Protein AF-A0A7C2ADV7-F1 (afdb_monomer)

pLDDT: mean 71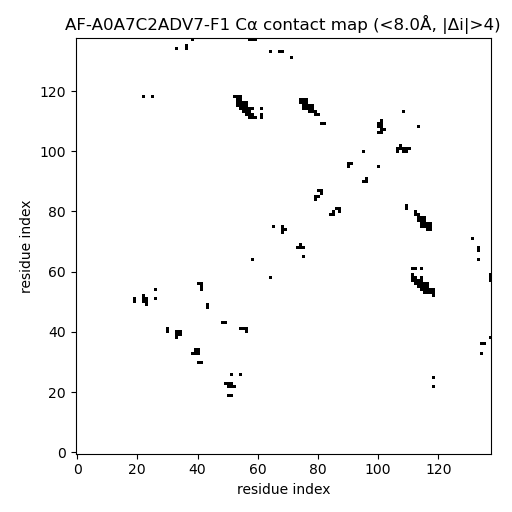.14, std 22.36, range [28.38, 94.69]

Nearest PDB structures (foldseek):
  7b0d-assembly1_B  TM=7.450E-01  e=4.343E-02  Archaeoglobus veneficus SNP6
  3frk-assembly1_B  TM=7.604E-01  e=6.805E-02  Thermoanaerobacterium thermosaccharolyticum
  4qgr-assembly1_B  TM=7.438E-01  e=1.000E-01  Brucella abortus 2308
  3nu7-assembly1_B  TM=9.088E-01  e=3.173E-01  Pseudomonas aeruginosa
  3nys-assembly1_A  TM=6.845E-01  e=2.302E-01  Pseudomonas aeruginosa PAO1

Radius of gyration: 18.28 Å; Cα contacts (8 Å, |Δi|>4): 113; chains: 1; bounding box: 38×42×51 Å

InterPro domains:
  IPR000653 DegT/DnrJ/EryC1/StrS aminotransferase [PF01041] (11-85)
  IPR015422 Pyridoxal phosphate-dependent transferase, small domain [G3DSA:3.90.1150.10] (16-109)
  IPR015424 Pyridoxal phosphate-dependent transferase [SSF53383] (11-94)

Solvent-accessible surface area (backbone atoms only — not comparable to full-atom values): 8841 Å² total; per-residue (Å²): 127,75,68,63,61,56,53,55,52,54,57,51,60,75,43,43,65,64,51,33,53,51,34,43,54,54,49,51,52,53,40,52,53,29,50,77,69,76,39,87,58,76,89,75,60,93,93,59,85,79,53,53,90,53,47,59,42,77,38,88,52,61,72,63,51,50,56,50,29,54,75,71,73,45,74,68,44,85,82,55,94,32,101,52,70,89,54,81,66,74,50,58,86,73,75,49,53,75,74,75,48,60,35,80,89,81,40,78,56,77,83,25,49,62,36,23,44,61,83,70,83,68,98,71,72,94,69,81,87,77,81,66,86,68,68,85,75,102

Sequence (138 aa):
MGKCVNGLMRERQRKIDKLNAHRRKVANMYKTLLKELNIEPPYEPEYAVHTYLKFPLLVKDRKKFFKKAEKEKIELGDWFISPIHPITKNLEYWHYKWEKILSPKKSPSILLTYQYIQMSCSPRGAGQFYVPPLFTFL

Secondary structure (DSSP, 8-state):
-HHHHHHHHHHHHHTHHHHHHHHHHHHHHHHHHHHHTT-PPPP--TT-----SSEEE--S-HHHHHHHHHHTT--EE---SSSSTT--S-GGGGT--HHHHT-TTT---SSS--EEE-------S-------GGGGG-

Mean predicted aligned error: 11.85 Å

Organism: Desulfofervidus auxilii (NCBI:txid1621989)

Foldseek 3Di:
DPPVVVVVVVVVVVCLVVLLVVLVVVLVVVCVVCVVLVHHADDDDPVDDDSPQWGFDFAPDPVVLVVVCVVVVFDKDFDDLAPDPPDPDDCVVVVDDPVVCCDVPPHPDNSGGRITRNPDPDVDDDDDPDPDPSSNRD

Structure (mmCIF, N/CA/C/O backbone):
data_AF-A0A7C2ADV7-F1
#
_entry.id   AF-A0A7C2ADV7-F1
#
loop_
_atom_site.group_PDB
_atom_site.id
_atom_site.type_symbol
_atom_site.label_atom_id
_atom_site.label_alt_id
_atom_site.label_comp_id
_atom_site.label_asym_id
_atom_site.label_entity_id
_atom_site.label_seq_id
_atom_site.pdbx_PDB_ins_code
_atom_site.Cartn_x
_atom_site.Cartn_y
_atom_site.Cartn_z
_atom_site.occupancy
_atom_site.B_iso_or_equiv
_atom_site.auth_seq_id
_atom_site.auth_comp_id
_atom_site.auth_asym_id
_atom_site.auth_atom_id
_atom_site.pdbx_PDB_model_num
ATOM 1 N N . MET A 1 1 ? -7.450 8.272 -36.591 1.00 48.44 1 MET A N 1
ATOM 2 C CA . MET A 1 1 ? -7.057 8.568 -35.189 1.00 48.44 1 MET A CA 1
ATOM 3 C C . MET A 1 1 ? -6.139 7.526 -34.514 1.00 48.44 1 MET A C 1
ATOM 5 O O . MET A 1 1 ? -5.636 7.815 -33.439 1.00 48.44 1 MET A O 1
ATOM 9 N N . GLY A 1 2 ? -5.817 6.365 -35.112 1.00 55.06 2 GLY A N 1
ATOM 10 C CA . GLY A 1 2 ? -5.025 5.311 -34.435 1.00 55.06 2 GLY A CA 1
ATOM 11 C C . GLY A 1 2 ? -3.488 5.463 -34.397 1.00 55.06 2 GLY A C 1
ATOM 12 O O . GLY A 1 2 ? -2.824 4.722 -33.677 1.00 55.06 2 GLY A O 1
ATOM 13 N N . LYS A 1 3 ? -2.877 6.396 -35.144 1.00 50.25 3 LYS A N 1
ATOM 14 C CA . LYS A 1 3 ? -1.400 6.509 -35.215 1.00 50.25 3 LYS A CA 1
ATOM 15 C C . LYS A 1 3 ? -0.778 7.280 -34.033 1.00 50.25 3 LYS A C 1
ATOM 17 O O . LYS A 1 3 ? 0.298 6.900 -33.578 1.00 50.25 3 LYS A O 1
ATOM 22 N N . CYS A 1 4 ? -1.469 8.288 -33.486 1.00 56.38 4 CYS A N 1
ATOM 23 C CA . CYS A 1 4 ? -0.980 9.093 -32.351 1.00 56.38 4 CYS A CA 1
ATOM 24 C C . CYS A 1 4 ? -0.927 8.310 -31.030 1.00 56.38 4 CYS A C 1
ATOM 26 O O . CYS A 1 4 ? 0.074 8.370 -30.319 1.00 56.38 4 CYS A O 1
ATOM 28 N N . VAL A 1 5 ? -1.969 7.531 -30.721 1.00 60.84 5 VAL A N 1
ATOM 29 C CA . VAL A 1 5 ? -2.060 6.757 -29.465 1.00 60.84 5 VAL A CA 1
ATOM 30 C C . VAL A 1 5 ? -0.947 5.709 -29.364 1.00 60.84 5 VAL A C 1
ATOM 32 O O . VAL A 1 5 ? -0.317 5.553 -28.319 1.00 60.84 5 VAL A O 1
ATOM 35 N N . ASN A 1 6 ? -0.629 5.059 -30.486 1.00 62.91 6 ASN A N 1
ATOM 36 C CA . ASN A 1 6 ? 0.454 4.080 -30.572 1.00 62.91 6 ASN A CA 1
ATOM 37 C C . ASN A 1 6 ? 1.847 4.703 -30.368 1.00 62.91 6 ASN A C 1
ATOM 39 O O . ASN A 1 6 ? 2.740 4.053 -29.828 1.00 62.91 6 ASN A O 1
ATOM 43 N N . GLY A 1 7 ? 2.044 5.962 -30.776 1.00 71.56 7 GLY A N 1
ATOM 44 C CA . GLY A 1 7 ? 3.285 6.698 -30.521 1.00 71.56 7 GLY A CA 1
ATOM 45 C C . GLY A 1 7 ? 3.510 6.957 -29.029 1.00 71.56 7 GLY A C 1
ATOM 46 O O . GLY A 1 7 ? 4.573 6.630 -28.503 1.00 71.56 7 GLY A O 1
ATOM 47 N N . LEU A 1 8 ? 2.476 7.450 -28.339 1.00 75.12 8 LEU A N 1
ATOM 48 C CA . LEU A 1 8 ? 2.523 7.762 -26.907 1.00 75.12 8 LEU A CA 1
ATOM 49 C C . LEU A 1 8 ? 2.753 6.514 -26.038 1.00 75.12 8 LEU A C 1
ATOM 51 O O . LEU A 1 8 ? 3.544 6.545 -25.094 1.00 75.12 8 LEU A O 1
ATOM 55 N N . MET A 1 9 ? 2.092 5.399 -26.364 1.00 76.69 9 MET A N 1
ATOM 56 C CA . MET A 1 9 ? 2.259 4.142 -25.625 1.00 76.69 9 MET A CA 1
ATOM 57 C C . MET A 1 9 ? 3.685 3.588 -25.747 1.00 76.69 9 MET A C 1
ATOM 59 O O . MET A 1 9 ? 4.255 3.157 -24.745 1.00 76.69 9 MET A O 1
ATOM 63 N N . ARG A 1 10 ? 4.308 3.676 -26.932 1.00 80.19 10 ARG A N 1
ATOM 64 C CA . ARG A 1 10 ? 5.708 3.260 -27.135 1.00 80.19 10 ARG A CA 1
ATOM 65 C C . ARG A 1 10 ? 6.691 4.091 -26.319 1.00 80.19 10 ARG A C 1
ATOM 67 O O . ARG A 1 10 ? 7.649 3.548 -25.774 1.00 80.19 10 ARG A O 1
ATOM 74 N N . GLU A 1 11 ? 6.460 5.395 -26.210 1.00 82.56 11 GLU A N 1
ATOM 75 C CA . GLU A 1 11 ? 7.317 6.260 -25.403 1.00 82.56 11 GLU A CA 1
ATOM 76 C C . GLU A 1 11 ? 7.215 5.935 -23.905 1.00 82.56 11 GLU A C 1
ATOM 78 O O . GLU A 1 11 ? 8.232 5.864 -23.213 1.00 82.56 11 GLU A O 1
ATOM 83 N N . ARG A 1 12 ? 5.999 5.682 -23.401 1.00 81.62 12 ARG A N 1
ATOM 84 C CA . ARG A 1 12 ? 5.782 5.272 -22.005 1.00 81.62 12 ARG A CA 1
ATOM 85 C C . ARG A 1 12 ? 6.394 3.907 -21.707 1.00 81.62 12 ARG A C 1
ATOM 87 O O . ARG A 1 12 ? 7.032 3.759 -20.667 1.00 81.62 12 ARG A O 1
ATOM 94 N N . GLN A 1 13 ? 6.267 2.953 -22.629 1.00 86.69 13 GLN A N 1
ATOM 95 C CA . GLN A 1 13 ? 6.852 1.620 -22.486 1.00 86.69 13 GLN A CA 1
ATOM 96 C C . GLN A 1 13 ? 8.372 1.689 -22.291 1.00 86.69 13 GLN A C 1
ATOM 98 O O . GLN A 1 13 ? 8.901 1.036 -21.401 1.00 86.69 13 GLN A O 1
ATOM 103 N N . ARG A 1 14 ? 9.073 2.552 -23.040 1.00 88.38 14 ARG A N 1
ATOM 104 C CA . ARG A 1 14 ? 10.531 2.750 -22.897 1.00 88.38 14 ARG A CA 1
ATOM 105 C C . ARG A 1 14 ? 10.953 3.276 -21.521 1.00 88.38 14 ARG A C 1
ATOM 107 O O . ARG A 1 14 ? 12.109 3.138 -21.144 1.00 88.38 14 ARG A O 1
ATOM 114 N N . LYS A 1 15 ? 10.041 3.904 -20.774 1.00 91.69 15 LYS A N 1
ATOM 115 C CA . LYS A 1 15 ? 10.312 4.495 -19.453 1.00 91.69 15 LYS A CA 1
ATOM 116 C C . LYS A 1 15 ? 9.869 3.589 -18.296 1.00 91.69 15 LYS A C 1
ATOM 118 O O . LYS A 1 15 ? 10.039 3.980 -17.139 1.00 91.69 15 LYS A O 1
ATOM 123 N N . ILE A 1 16 ? 9.311 2.406 -18.577 1.00 92.19 16 ILE A N 1
ATOM 124 C CA . ILE A 1 16 ? 8.702 1.545 -17.554 1.00 92.19 16 ILE A CA 1
ATOM 125 C C . ILE A 1 16 ? 9.723 1.047 -16.528 1.00 92.19 16 ILE A C 1
ATOM 127 O O . ILE A 1 16 ? 9.442 1.069 -15.332 1.00 92.19 16 ILE A O 1
ATOM 131 N N . ASP A 1 17 ? 10.936 0.707 -16.962 1.00 93.12 17 ASP A N 1
ATOM 132 C CA . ASP A 1 17 ? 11.980 0.202 -16.066 1.00 93.12 17 ASP A CA 1
ATOM 133 C C . ASP A 1 17 ? 12.470 1.283 -15.108 1.00 93.12 17 ASP A C 1
ATOM 135 O O . ASP A 1 17 ? 12.599 1.041 -13.906 1.00 93.12 17 ASP A O 1
ATOM 139 N N . LYS A 1 18 ? 12.644 2.511 -15.613 1.00 93.06 18 LYS A N 1
ATOM 140 C CA . LYS A 1 18 ? 12.984 3.683 -14.796 1.00 93.06 18 LYS A CA 1
ATOM 141 C C . LYS A 1 18 ? 11.891 3.976 -13.765 1.00 93.06 18 LYS A C 1
ATOM 143 O O . LYS A 1 18 ? 12.197 4.257 -12.607 1.00 93.06 18 LYS A O 1
ATOM 148 N N . LEU A 1 19 ? 10.622 3.881 -14.168 1.00 91.81 19 LEU A N 1
ATOM 149 C CA . LEU A 1 19 ? 9.483 4.057 -13.268 1.00 91.81 19 LEU A CA 1
ATOM 150 C C . LEU A 1 19 ? 9.443 2.969 -12.186 1.00 91.81 19 LEU A C 1
ATOM 152 O O . LEU A 1 19 ? 9.288 3.279 -11.006 1.00 91.81 19 LEU A O 1
ATOM 156 N N . ASN A 1 20 ? 9.622 1.705 -12.568 1.00 92.69 20 ASN A N 1
ATOM 157 C CA . ASN A 1 20 ? 9.633 0.583 -11.634 1.00 92.69 20 ASN A CA 1
ATOM 158 C C . ASN A 1 20 ? 10.818 0.672 -10.662 1.00 92.69 20 ASN A C 1
ATOM 160 O O . ASN A 1 20 ? 10.641 0.439 -9.469 1.00 92.69 20 ASN A O 1
ATOM 164 N N . ALA A 1 21 ? 12.005 1.073 -11.126 1.00 93.94 21 ALA A N 1
ATOM 165 C CA . ALA A 1 21 ? 13.162 1.308 -10.263 1.00 93.94 21 ALA A CA 1
ATOM 166 C C . ALA A 1 21 ? 12.886 2.398 -9.217 1.00 93.94 21 ALA A C 1
ATOM 168 O O . ALA A 1 21 ? 13.174 2.212 -8.034 1.00 93.94 21 ALA A O 1
ATOM 169 N N . HIS A 1 22 ? 12.261 3.504 -9.628 1.00 92.81 22 HIS A N 1
ATOM 170 C CA . HIS A 1 22 ? 11.847 4.559 -8.707 1.00 92.81 22 HIS A CA 1
ATOM 171 C C . HIS A 1 22 ? 10.818 4.060 -7.679 1.00 92.81 22 HIS A C 1
ATOM 173 O O . HIS A 1 22 ? 10.988 4.292 -6.482 1.00 92.81 22 HIS A O 1
ATOM 179 N N . ARG A 1 23 ? 9.797 3.311 -8.116 1.00 92.94 23 ARG A N 1
ATOM 180 C CA . ARG A 1 23 ? 8.799 2.710 -7.215 1.00 92.94 23 ARG A CA 1
ATOM 181 C C . ARG A 1 23 ? 9.436 1.784 -6.186 1.00 92.94 23 ARG A C 1
ATOM 183 O O . ARG A 1 23 ? 9.115 1.890 -5.009 1.00 92.94 23 ARG A O 1
ATOM 190 N N . ARG A 1 24 ? 10.386 0.936 -6.589 1.00 93.62 24 ARG A N 1
ATOM 191 C CA . ARG A 1 24 ? 11.125 0.072 -5.653 1.00 93.62 24 ARG A CA 1
ATOM 192 C C . ARG A 1 24 ? 11.925 0.878 -4.630 1.00 93.62 24 ARG A C 1
ATOM 194 O O . ARG A 1 24 ? 11.906 0.533 -3.454 1.00 93.62 24 ARG A O 1
ATOM 201 N N . LYS A 1 25 ? 12.571 1.977 -5.044 1.00 94.69 25 LYS A N 1
ATOM 202 C CA . LYS A 1 25 ? 13.288 2.871 -4.118 1.00 94.69 25 LYS A CA 1
ATOM 203 C C . LYS A 1 25 ? 12.353 3.420 -3.038 1.00 94.69 25 LYS A C 1
ATOM 205 O O . LYS A 1 25 ? 12.671 3.327 -1.858 1.00 94.69 25 LYS A O 1
ATOM 210 N N . VAL A 1 26 ? 11.198 3.949 -3.435 1.00 91.94 26 VAL A N 1
ATOM 211 C CA . VAL A 1 26 ? 10.209 4.498 -2.495 1.00 91.94 26 VAL A CA 1
ATOM 212 C C . VAL A 1 26 ? 9.606 3.395 -1.613 1.00 91.94 26 VAL A C 1
ATOM 214 O O . VAL A 1 26 ? 9.475 3.581 -0.408 1.00 91.94 26 VAL A O 1
ATOM 217 N N . ALA A 1 27 ? 9.308 2.217 -2.169 1.00 92.19 27 ALA A N 1
ATOM 218 C CA . ALA A 1 27 ? 8.804 1.080 -1.398 1.00 92.19 27 ALA A CA 1
ATOM 219 C C . ALA A 1 27 ? 9.808 0.616 -0.333 1.00 92.19 27 ALA A C 1
ATOM 221 O O . ALA A 1 27 ? 9.414 0.314 0.789 1.00 92.19 27 ALA A O 1
ATOM 222 N N . ASN A 1 28 ? 11.107 0.610 -0.648 1.00 93.44 28 ASN A N 1
ATOM 223 C CA . ASN A 1 28 ? 12.150 0.292 0.326 1.00 93.44 28 ASN A CA 1
ATOM 224 C C . ASN A 1 28 ? 12.197 1.305 1.475 1.00 93.44 28 ASN A C 1
ATOM 226 O O . ASN A 1 28 ? 12.372 0.888 2.613 1.00 93.44 28 ASN A O 1
ATOM 230 N N . MET A 1 29 ? 11.963 2.597 1.214 1.00 93.81 29 MET A N 1
ATOM 231 C CA . MET A 1 29 ? 11.861 3.601 2.283 1.00 93.81 29 MET A CA 1
ATOM 232 C C . MET A 1 29 ? 10.702 3.288 3.237 1.00 93.81 29 MET A C 1
ATOM 234 O O . MET A 1 29 ? 10.896 3.284 4.449 1.00 93.81 29 MET A O 1
ATOM 238 N N . TYR A 1 30 ? 9.519 2.954 2.708 1.00 90.50 30 TYR A N 1
ATOM 239 C CA . TYR A 1 30 ? 8.384 2.542 3.542 1.00 90.50 30 TYR A CA 1
ATOM 240 C C . TYR A 1 30 ? 8.664 1.254 4.317 1.00 90.50 30 TYR A C 1
ATOM 242 O O . TYR A 1 30 ? 8.317 1.171 5.490 1.00 90.50 30 TYR A O 1
ATOM 250 N N . LYS A 1 31 ? 9.315 0.260 3.699 1.00 91.19 31 LYS A N 1
ATOM 251 C CA . LYS A 1 31 ? 9.701 -0.979 4.388 1.00 91.19 31 LYS A CA 1
ATOM 252 C C . LYS A 1 31 ? 10.660 -0.718 5.549 1.00 91.19 31 LYS A C 1
ATOM 254 O O . LYS A 1 31 ? 10.486 -1.321 6.601 1.00 91.19 31 LYS A O 1
ATOM 259 N N . THR A 1 32 ? 11.646 0.161 5.370 1.00 93.56 32 THR A N 1
ATOM 260 C CA . THR A 1 32 ? 12.566 0.548 6.449 1.00 93.56 32 THR A CA 1
ATOM 261 C C . THR A 1 32 ? 11.815 1.225 7.590 1.00 93.56 32 THR A C 1
ATOM 263 O O . THR A 1 32 ? 11.945 0.782 8.724 1.00 93.56 32 THR A O 1
ATOM 266 N N . LEU A 1 33 ? 10.948 2.199 7.286 1.00 91.94 33 LEU A N 1
ATOM 267 C CA . LEU A 1 33 ? 10.118 2.863 8.298 1.00 91.94 33 LEU A CA 1
ATOM 268 C C . LEU A 1 33 ? 9.239 1.861 9.061 1.00 91.94 33 LEU A C 1
ATOM 270 O O . LEU A 1 33 ? 9.199 1.883 10.284 1.00 91.94 33 LEU A O 1
ATOM 274 N N . LEU A 1 34 ? 8.563 0.947 8.358 1.00 89.94 34 LEU A N 1
ATOM 275 C CA . LEU A 1 34 ? 7.732 -0.079 8.997 1.00 89.94 34 LEU A CA 1
ATOM 276 C C . LEU A 1 34 ? 8.538 -0.941 9.974 1.00 89.94 34 LEU A C 1
ATOM 278 O O . LEU A 1 34 ? 8.084 -1.170 11.090 1.00 89.94 34 LEU A O 1
ATOM 282 N N . LYS A 1 35 ? 9.756 -1.342 9.596 1.00 92.44 35 LYS A N 1
ATOM 283 C CA . LYS A 1 35 ? 10.654 -2.098 10.479 1.00 92.44 35 LYS A CA 1
ATOM 284 C C . LYS A 1 35 ? 11.086 -1.294 11.705 1.00 92.44 35 LYS A C 1
ATOM 286 O O . LYS A 1 35 ? 11.083 -1.843 12.800 1.00 92.44 35 LYS A O 1
ATOM 291 N N . GLU A 1 36 ? 11.414 -0.012 11.543 1.00 93.88 36 GLU A N 1
ATOM 292 C CA . GLU A 1 36 ? 11.743 0.889 12.665 1.00 93.88 36 GLU A CA 1
ATOM 293 C C . GLU A 1 36 ? 10.577 1.023 13.654 1.00 93.88 36 GLU A C 1
ATOM 295 O O . GLU A 1 36 ? 10.779 1.162 14.857 1.00 93.88 36 GLU A O 1
ATOM 300 N N . LEU A 1 37 ? 9.351 0.928 13.146 1.00 89.75 37 LEU A N 1
ATOM 301 C CA . LEU A 1 37 ? 8.112 0.982 13.916 1.00 89.75 37 LEU A CA 1
ATOM 302 C C . LEU A 1 37 ? 7.657 -0.396 14.427 1.00 89.75 37 LEU A C 1
ATOM 304 O O . LEU A 1 37 ? 6.578 -0.502 15.005 1.00 89.75 37 LEU A O 1
ATOM 308 N N . ASN A 1 38 ? 8.467 -1.441 14.227 1.00 90.69 38 ASN A N 1
ATOM 309 C CA . ASN A 1 38 ? 8.174 -2.826 14.598 1.00 90.69 38 ASN A CA 1
ATOM 310 C C . ASN A 1 38 ? 6.878 -3.377 13.962 1.00 90.69 38 ASN A C 1
ATOM 312 O O . ASN A 1 38 ? 6.121 -4.124 14.585 1.00 90.69 38 ASN A O 1
ATOM 316 N N . ILE A 1 39 ? 6.621 -2.990 12.710 1.00 86.88 39 ILE A N 1
ATOM 317 C CA . ILE A 1 39 ? 5.497 -3.444 11.888 1.00 86.88 39 ILE A CA 1
ATOM 318 C C . ILE A 1 39 ? 6.047 -4.271 10.728 1.00 86.88 39 ILE A C 1
ATOM 320 O O . ILE A 1 39 ? 6.957 -3.845 10.013 1.00 86.88 39 ILE A O 1
ATOM 324 N N . GLU A 1 40 ? 5.457 -5.441 10.502 1.00 87.31 40 GLU A N 1
ATOM 325 C CA . GLU A 1 40 ? 5.872 -6.316 9.408 1.00 87.31 40 GLU A CA 1
ATOM 326 C C . GLU A 1 40 ? 5.557 -5.689 8.036 1.00 87.31 40 GLU A C 1
ATOM 328 O O . GLU A 1 40 ? 4.399 -5.347 7.757 1.00 87.31 40 GLU A O 1
ATOM 333 N N . PRO A 1 41 ? 6.560 -5.521 7.153 1.00 89.12 41 PRO A N 1
ATOM 334 C CA . PRO A 1 41 ? 6.335 -5.032 5.802 1.00 89.12 41 PRO A CA 1
ATOM 335 C C . PRO A 1 41 ? 5.614 -6.075 4.929 1.00 89.12 41 PRO A C 1
ATOM 337 O O . PRO A 1 41 ? 5.557 -7.258 5.270 1.00 89.12 41 PRO A O 1
ATOM 340 N N . PRO A 1 42 ? 5.097 -5.669 3.753 1.00 87.88 42 PRO A N 1
ATOM 341 C CA . PRO A 1 42 ? 4.545 -6.603 2.780 1.00 87.88 42 PRO A CA 1
ATOM 342 C C . PRO A 1 42 ? 5.516 -7.730 2.430 1.00 87.88 42 PRO A C 1
ATOM 344 O O . PRO A 1 42 ? 6.685 -7.482 2.134 1.00 87.88 42 PRO A O 1
ATOM 347 N N . TYR A 1 43 ? 5.004 -8.960 2.427 1.00 88.81 43 TYR A N 1
ATOM 348 C CA . TYR A 1 43 ? 5.774 -10.129 2.026 1.00 88.81 43 TYR A CA 1
ATOM 349 C C . TYR A 1 43 ? 6.115 -10.081 0.534 1.00 88.81 43 TYR A C 1
ATOM 351 O O . TYR A 1 43 ? 5.249 -9.840 -0.311 1.00 88.81 43 TYR A O 1
ATOM 359 N N . GLU A 1 44 ? 7.373 -10.372 0.221 1.00 89.00 44 GLU A N 1
ATOM 360 C CA . GLU A 1 44 ? 7.888 -10.490 -1.138 1.00 89.00 44 GLU A CA 1
ATOM 361 C C . GLU A 1 44 ? 8.539 -11.860 -1.304 1.00 89.00 44 GLU A C 1
ATOM 363 O O . GLU A 1 44 ? 9.483 -12.170 -0.573 1.00 89.00 44 GLU A O 1
ATOM 368 N N . PRO A 1 45 ? 8.053 -12.694 -2.235 1.00 90.44 45 PRO A N 1
ATOM 369 C CA . PRO A 1 45 ? 8.673 -13.980 -2.483 1.00 90.44 45 PRO A CA 1
ATOM 370 C C . PRO A 1 45 ? 9.990 -13.803 -3.247 1.00 90.44 45 PRO A C 1
ATOM 372 O O . PRO A 1 45 ? 10.096 -12.958 -4.134 1.00 90.44 45 PRO A O 1
ATOM 375 N N . GLU A 1 46 ? 10.968 -14.657 -2.951 1.00 91.38 46 GLU A N 1
ATOM 376 C CA . GLU A 1 46 ? 12.326 -14.584 -3.515 1.00 91.38 46 GLU A CA 1
ATOM 377 C C . GLU A 1 46 ? 12.358 -14.683 -5.050 1.00 91.38 46 GLU A C 1
ATOM 379 O O . GLU A 1 46 ? 13.198 -14.072 -5.704 1.00 91.38 46 GLU A O 1
ATOM 384 N N . TYR A 1 47 ? 11.395 -15.393 -5.646 1.00 93.88 47 TYR A N 1
ATOM 385 C CA . TYR A 1 47 ? 11.316 -15.584 -7.095 1.00 93.88 47 TYR A CA 1
ATOM 386 C C . TYR A 1 47 ? 10.730 -14.385 -7.863 1.00 93.88 47 TYR A C 1
ATOM 388 O O . TYR A 1 47 ? 10.711 -14.413 -9.095 1.00 93.88 47 TYR A O 1
ATOM 396 N N . ALA A 1 48 ? 10.199 -13.357 -7.186 1.00 93.00 48 ALA A N 1
ATOM 397 C CA . ALA A 1 48 ? 9.467 -12.273 -7.841 1.00 93.00 48 ALA A CA 1
ATOM 398 C C . ALA A 1 48 ? 10.050 -10.887 -7.552 1.00 93.00 48 ALA A C 1
ATOM 400 O O . ALA A 1 48 ? 10.404 -10.545 -6.428 1.00 93.00 48 ALA A O 1
ATOM 401 N N . VAL A 1 49 ? 10.034 -10.027 -8.576 1.00 92.69 49 VAL A N 1
ATOM 402 C CA . VAL A 1 49 ? 10.368 -8.606 -8.434 1.00 92.69 49 VAL A CA 1
ATOM 403 C C . VAL A 1 49 ? 9.085 -7.787 -8.441 1.00 92.69 49 VAL A C 1
ATOM 405 O O . VAL A 1 49 ? 8.450 -7.593 -9.480 1.00 92.69 49 VAL A O 1
ATOM 408 N N . HIS A 1 50 ? 8.703 -7.272 -7.277 1.00 92.12 50 HIS A N 1
ATOM 409 C CA . HIS A 1 50 ? 7.494 -6.470 -7.153 1.00 92.12 50 HIS A CA 1
ATOM 410 C C . HIS A 1 50 ? 7.662 -5.091 -7.823 1.00 92.12 50 HIS A C 1
ATOM 412 O O . HIS A 1 50 ? 8.666 -4.394 -7.648 1.00 92.12 50 HIS A O 1
ATOM 418 N N . THR A 1 51 ? 6.666 -4.668 -8.605 1.00 91.50 51 THR A N 1
ATOM 419 C CA . THR A 1 51 ? 6.683 -3.374 -9.321 1.00 91.50 51 THR A CA 1
ATOM 420 C C . THR A 1 51 ? 6.128 -2.215 -8.490 1.00 91.50 51 THR A C 1
ATOM 422 O O . THR A 1 51 ? 6.305 -1.056 -8.862 1.00 91.50 51 THR A O 1
ATOM 425 N N . TYR A 1 52 ? 5.455 -2.524 -7.376 1.00 89.50 52 TYR A N 1
ATOM 426 C CA . TYR A 1 52 ? 4.744 -1.594 -6.486 1.00 89.50 52 TYR A CA 1
ATOM 427 C C . TYR A 1 52 ? 3.891 -0.587 -7.237 1.00 89.50 52 TYR A C 1
ATOM 429 O O . TYR A 1 52 ? 3.960 0.620 -7.004 1.00 89.50 52 TYR A O 1
ATOM 437 N N . LEU A 1 53 ? 3.030 -1.094 -8.121 1.00 87.69 53 LEU A N 1
ATOM 438 C CA . LEU A 1 53 ? 1.911 -0.288 -8.596 1.00 87.69 53 LEU A CA 1
ATOM 439 C C . LEU A 1 53 ? 1.108 0.269 -7.411 1.00 87.69 53 LEU A C 1
ATOM 441 O O . LEU A 1 53 ? 0.640 1.405 -7.460 1.00 87.69 53 LEU A O 1
ATOM 445 N N . LYS A 1 54 ? 1.016 -0.518 -6.336 1.00 85.00 54 LYS A N 1
ATOM 446 C CA . LYS A 1 54 ? 0.542 -0.093 -5.031 1.00 85.00 54 LYS A CA 1
ATOM 447 C C . LYS A 1 54 ? 1.370 -0.730 -3.913 1.00 85.00 54 LYS A C 1
ATOM 449 O O . LYS A 1 54 ? 1.920 -1.818 -4.097 1.00 85.00 54 LYS A O 1
ATOM 454 N N . PHE A 1 55 ? 1.421 -0.059 -2.765 1.00 87.50 55 PHE A N 1
ATOM 455 C CA . PHE A 1 55 ? 2.086 -0.551 -1.561 1.00 87.50 55 PHE A CA 1
ATOM 456 C C . PHE A 1 55 ? 1.041 -0.938 -0.507 1.00 87.50 55 PHE A C 1
ATOM 458 O O . PHE A 1 55 ? 0.407 -0.030 0.037 1.00 87.50 55 PHE A O 1
ATOM 465 N N . PRO A 1 56 ? 0.797 -2.241 -0.278 1.00 86.12 56 PRO A N 1
ATOM 466 C CA . PRO A 1 56 ? -0.209 -2.696 0.673 1.00 86.12 56 PRO A CA 1
ATOM 467 C C . PRO A 1 56 ? 0.212 -2.465 2.128 1.00 86.12 56 PRO A C 1
ATOM 469 O O . PRO A 1 56 ? 1.380 -2.605 2.469 1.00 86.12 56 PRO A O 1
ATOM 472 N N . LEU A 1 57 ? -0.759 -2.201 2.996 1.00 84.31 57 LEU A N 1
ATOM 473 C CA . LE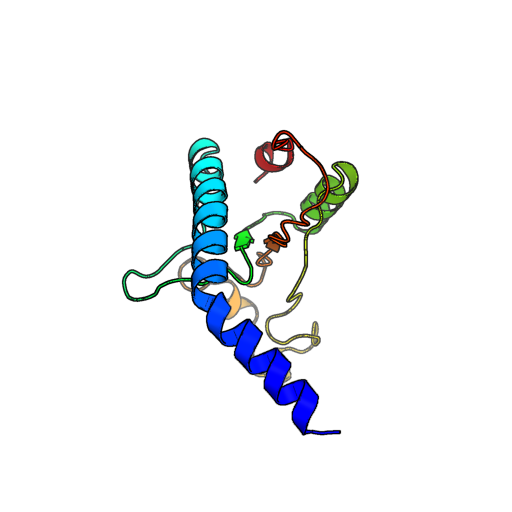U A 1 57 ? -0.585 -2.106 4.438 1.00 84.31 57 LEU A CA 1
ATOM 474 C C . LEU A 1 57 ? -1.739 -2.806 5.151 1.00 84.31 57 LEU A C 1
ATOM 476 O O . LEU A 1 57 ? -2.901 -2.670 4.764 1.00 84.31 57 LEU A O 1
ATOM 480 N N . LEU A 1 58 ? -1.392 -3.554 6.193 1.00 79.19 58 LEU A N 1
ATOM 481 C CA . LEU A 1 58 ? -2.318 -4.313 7.016 1.00 79.19 58 LEU A CA 1
ATOM 482 C C . LEU A 1 58 ? -2.691 -3.470 8.241 1.00 79.19 58 LEU A C 1
ATOM 484 O O . LEU A 1 58 ? -1.822 -3.121 9.032 1.00 79.19 58 LEU A O 1
ATOM 488 N N . VAL A 1 59 ? -3.970 -3.123 8.392 1.00 81.00 59 VAL A N 1
ATOM 489 C CA . VAL A 1 59 ? -4.463 -2.267 9.487 1.00 81.00 59 VAL A CA 1
ATOM 490 C C . VAL A 1 59 ? -5.566 -2.972 10.265 1.00 81.00 59 VAL A C 1
ATOM 492 O O . VAL A 1 59 ? -6.477 -3.535 9.662 1.00 81.00 59 VAL A O 1
ATOM 495 N N . LYS A 1 60 ? -5.532 -2.894 11.601 1.00 80.88 60 LYS A N 1
ATOM 496 C CA . LYS A 1 60 ? -6.572 -3.487 12.468 1.00 80.88 60 LYS A CA 1
ATOM 497 C C . LYS A 1 60 ? -7.942 -2.835 12.269 1.00 80.88 60 LYS A C 1
ATOM 499 O O . LYS A 1 60 ? -8.950 -3.528 12.192 1.00 80.88 60 LYS A O 1
ATOM 504 N N . ASP A 1 61 ? -7.976 -1.505 12.173 1.00 82.81 61 ASP A N 1
ATOM 505 C CA . ASP A 1 61 ? -9.199 -0.730 11.940 1.00 82.81 61 ASP A CA 1
ATOM 506 C C . ASP A 1 61 ? -9.020 0.211 10.747 1.00 82.81 61 ASP A C 1
ATOM 508 O O . ASP A 1 61 ? -8.460 1.308 10.854 1.00 82.81 61 ASP A O 1
ATOM 512 N N . ARG A 1 62 ? -9.549 -0.219 9.597 1.00 79.25 62 ARG A N 1
ATOM 513 C CA . ARG A 1 62 ? -9.521 0.555 8.352 1.00 79.25 62 ARG A CA 1
ATOM 514 C C . ARG A 1 62 ? -10.177 1.924 8.506 1.00 79.25 62 ARG A C 1
ATOM 516 O O . ARG A 1 62 ? -9.602 2.925 8.088 1.00 79.25 62 ARG A O 1
ATOM 523 N N . LYS A 1 63 ? -11.390 1.989 9.063 1.00 85.38 63 LYS A N 1
ATOM 524 C CA . LYS A 1 63 ? -12.175 3.235 9.086 1.00 85.38 63 LYS A CA 1
ATOM 525 C C . LYS A 1 63 ? -11.464 4.295 9.918 1.00 85.38 63 LYS A C 1
ATOM 527 O O . LYS A 1 63 ? -11.387 5.452 9.504 1.00 85.38 63 LYS A O 1
ATOM 532 N N . LYS A 1 64 ? -10.918 3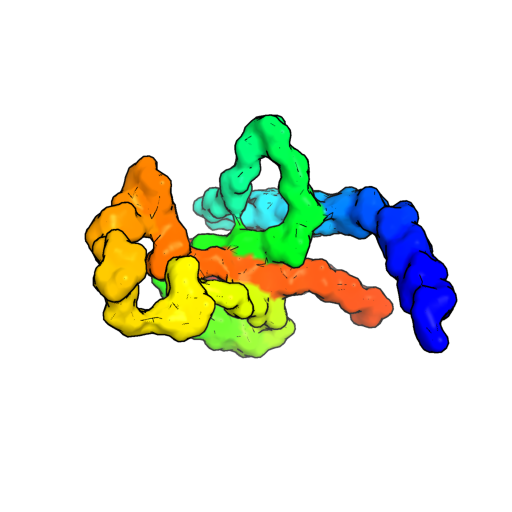.896 11.069 1.00 87.38 64 LYS A N 1
ATOM 533 C CA . LYS A 1 64 ? -10.127 4.784 11.925 1.00 87.38 64 LYS A CA 1
ATOM 534 C C . LYS A 1 64 ? -8.843 5.241 11.231 1.00 87.38 64 LYS A C 1
ATOM 536 O O . LYS A 1 64 ? -8.508 6.422 11.314 1.00 87.38 64 LYS A O 1
ATOM 541 N N . PHE A 1 65 ? -8.165 4.340 10.519 1.00 86.69 65 PHE A N 1
ATOM 542 C CA . PHE A 1 65 ? -6.942 4.659 9.784 1.00 86.69 65 PHE A CA 1
ATOM 543 C C . PHE A 1 65 ? -7.178 5.705 8.683 1.00 86.69 65 PHE A C 1
ATOM 545 O O . PHE A 1 65 ? -6.471 6.709 8.645 1.00 86.69 65 PHE A O 1
ATOM 552 N N . PHE A 1 66 ? -8.221 5.541 7.860 1.00 84.25 66 PHE A N 1
ATOM 553 C CA . PHE A 1 66 ? -8.576 6.515 6.818 1.00 84.25 66 PHE A CA 1
ATOM 554 C C . PHE A 1 66 ? -8.938 7.886 7.376 1.00 84.25 66 PHE A C 1
ATOM 556 O O . PHE A 1 66 ? -8.422 8.884 6.889 1.00 84.25 66 PHE A O 1
ATOM 563 N N . LYS A 1 67 ? -9.769 7.945 8.425 1.00 89.69 67 LYS A N 1
ATOM 564 C CA . LYS A 1 67 ? -10.131 9.224 9.060 1.00 89.69 67 LYS A CA 1
ATOM 565 C C . LYS A 1 67 ? -8.904 9.971 9.574 1.00 89.69 67 LYS A C 1
ATOM 567 O O . LYS A 1 67 ? -8.827 11.192 9.475 1.00 89.69 67 LYS A O 1
ATOM 572 N N . LYS A 1 68 ? -7.936 9.241 10.136 1.00 88.75 68 LYS A N 1
ATOM 573 C CA . LYS A 1 68 ? -6.683 9.842 10.588 1.00 88.75 68 LYS A CA 1
ATOM 574 C C . LYS A 1 68 ? -5.833 10.292 9.398 1.00 88.75 68 LYS A C 1
ATOM 576 O O . LYS A 1 68 ? -5.280 11.380 9.452 1.00 88.75 68 LYS A O 1
ATOM 581 N N . ALA A 1 69 ? -5.761 9.506 8.326 1.00 88.19 69 ALA A N 1
ATOM 582 C CA . ALA A 1 69 ? -5.005 9.876 7.134 1.00 88.19 69 ALA A CA 1
ATOM 583 C C . ALA A 1 69 ? -5.568 11.126 6.459 1.00 88.19 69 ALA A C 1
ATOM 585 O O . ALA A 1 69 ? -4.813 12.032 6.132 1.00 88.19 69 ALA A O 1
ATOM 586 N N . GLU A 1 70 ? -6.891 11.221 6.358 1.00 89.19 70 GLU A N 1
ATOM 587 C CA . GLU A 1 70 ? -7.594 12.402 5.866 1.00 89.19 70 GLU A CA 1
ATOM 588 C C . GLU A 1 70 ? -7.296 13.640 6.725 1.00 89.19 70 GLU A C 1
ATOM 590 O O . GLU A 1 70 ? -6.936 14.687 6.188 1.00 89.19 70 GLU A O 1
ATOM 595 N N . LYS A 1 71 ? -7.351 13.509 8.061 1.00 93.31 71 LYS A N 1
ATOM 596 C CA . LYS A 1 71 ? -6.995 14.594 8.992 1.00 93.31 71 LYS A CA 1
ATOM 597 C C . LYS A 1 71 ? -5.557 15.085 8.786 1.00 93.31 71 LYS A C 1
ATOM 599 O O . LYS A 1 71 ? -5.309 16.287 8.823 1.00 93.31 71 LYS A O 1
ATOM 604 N N . GLU A 1 72 ? -4.635 14.160 8.545 1.00 92.69 72 GLU A N 1
ATOM 605 C CA . GLU A 1 72 ? -3.219 14.431 8.273 1.00 92.69 72 GLU A CA 1
ATOM 606 C C . GLU A 1 72 ? -2.938 14.737 6.782 1.00 92.69 72 GLU A C 1
ATOM 608 O O . GLU A 1 72 ? -1.780 14.841 6.381 1.00 92.69 72 GLU A O 1
ATOM 613 N N . LYS A 1 73 ? -3.981 14.898 5.950 1.00 91.06 73 LYS A N 1
ATOM 614 C CA . LYS A 1 73 ? -3.908 15.209 4.508 1.00 91.06 73 LYS A CA 1
ATOM 615 C C . LYS A 1 73 ? -3.084 14.213 3.685 1.00 91.06 73 LYS A C 1
ATOM 617 O O . LYS A 1 73 ? -2.387 14.590 2.744 1.00 91.06 73 LYS A O 1
ATOM 622 N N . ILE A 1 74 ? -3.177 12.932 4.024 1.00 86.44 74 ILE A N 1
ATOM 623 C CA . ILE A 1 74 ? -2.507 11.848 3.306 1.00 86.44 74 ILE A CA 1
ATOM 624 C C . ILE A 1 74 ? -3.512 11.080 2.482 1.00 86.44 74 ILE A C 1
ATOM 626 O O . ILE A 1 74 ? -4.453 10.473 2.994 1.00 86.44 74 ILE A O 1
ATOM 630 N N . GLU A 1 75 ? -3.259 11.080 1.181 1.00 83.81 75 GLU A N 1
ATOM 631 C CA . GLU A 1 75 ? -4.070 10.365 0.216 1.00 83.81 75 GLU A CA 1
ATOM 632 C C . GLU A 1 75 ? -3.811 8.858 0.309 1.00 83.81 75 GLU A C 1
ATOM 634 O O . GLU A 1 75 ? -2.716 8.351 0.043 1.00 83.81 75 GLU A O 1
ATOM 639 N N . LEU A 1 76 ? -4.862 8.131 0.670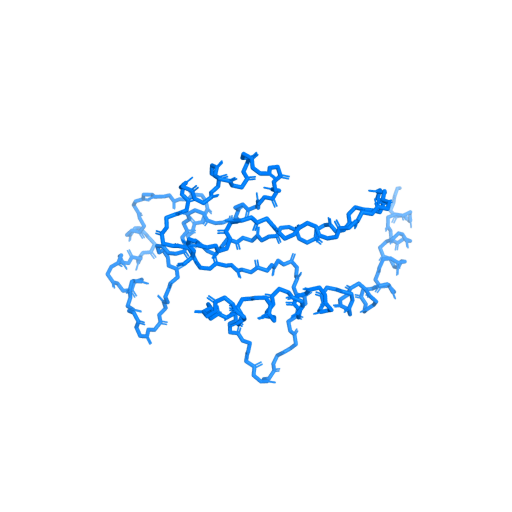 1.00 84.06 76 LEU A N 1
ATOM 640 C CA . LEU A 1 76 ? -4.900 6.678 0.699 1.00 84.06 76 LEU A CA 1
ATOM 641 C C . LEU A 1 76 ? -5.938 6.185 -0.308 1.00 84.06 76 LEU A C 1
ATOM 643 O O . LEU A 1 76 ? -7.014 6.765 -0.430 1.00 84.06 76 LEU A O 1
ATOM 647 N N . GLY A 1 77 ? -5.628 5.106 -1.029 1.00 76.50 77 GLY A N 1
ATOM 648 C CA . GLY A 1 77 ? -6.554 4.505 -1.990 1.00 76.50 77 GLY A CA 1
ATOM 649 C C . GLY A 1 77 ? -7.089 3.168 -1.497 1.00 76.50 77 GLY A C 1
ATOM 650 O O . GLY A 1 77 ? -6.298 2.273 -1.208 1.00 76.50 77 GLY A O 1
ATOM 651 N N . ASP A 1 78 ? -8.407 3.008 -1.421 1.00 75.75 78 ASP A N 1
ATOM 652 C CA . ASP A 1 78 ? -9.031 1.690 -1.262 1.00 75.75 78 ASP A CA 1
ATOM 653 C C . ASP A 1 78 ? -9.184 1.049 -2.651 1.00 75.75 78 ASP A C 1
ATOM 655 O O . ASP A 1 78 ? -9.534 1.735 -3.614 1.00 75.75 78 ASP A O 1
ATOM 659 N N . TRP A 1 79 ? -8.874 -0.241 -2.780 1.00 68.31 79 TRP A N 1
ATOM 660 C CA . TRP A 1 79 ? -9.036 -0.958 -4.052 1.00 68.31 79 TRP A CA 1
ATOM 661 C C . TRP A 1 79 ? -10.126 -2.023 -3.951 1.00 68.31 79 TRP A C 1
ATOM 663 O O . TRP A 1 79 ? -10.966 -2.127 -4.843 1.00 68.31 79 TRP A O 1
ATOM 673 N N . PHE A 1 80 ? -10.164 -2.782 -2.855 1.00 75.56 80 PHE A N 1
ATOM 674 C CA . PHE A 1 80 ? -11.102 -3.885 -2.699 1.00 75.56 80 PHE A CA 1
ATOM 675 C C . PHE A 1 80 ? -11.715 -3.887 -1.301 1.00 75.56 80 PHE A C 1
ATOM 677 O O . PHE A 1 80 ? -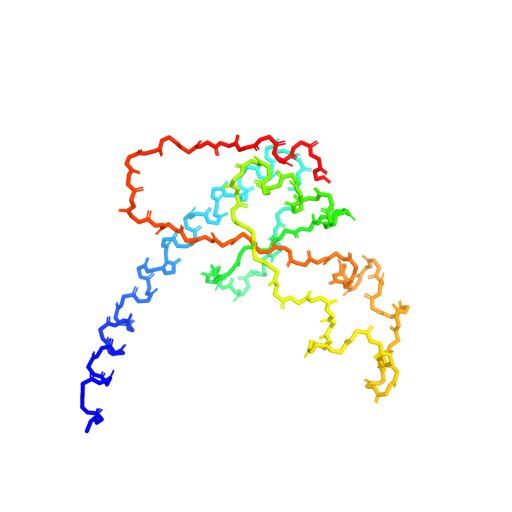11.051 -4.150 -0.303 1.00 75.56 80 PHE A O 1
ATOM 684 N N . ILE A 1 81 ? -13.029 -3.675 -1.256 1.00 77.75 81 ILE A N 1
ATOM 685 C CA . ILE A 1 81 ? -13.843 -3.801 -0.037 1.00 77.75 81 ILE A CA 1
ATOM 686 C C . ILE A 1 81 ? -14.394 -5.222 0.178 1.00 77.75 81 ILE A C 1
ATOM 688 O O . 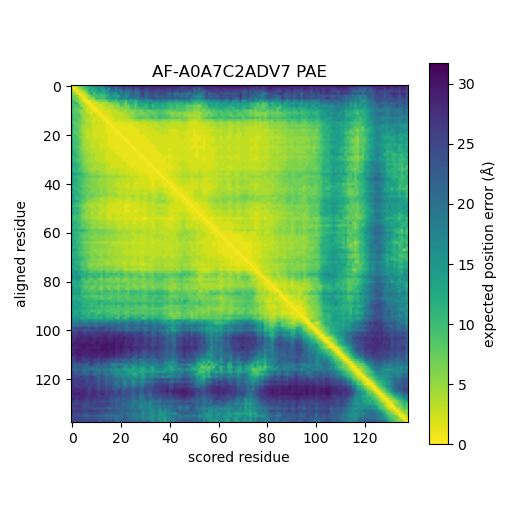ILE A 1 81 ? -15.061 -5.475 1.178 1.00 77.75 81 ILE A O 1
ATOM 692 N N . SER A 1 82 ? -14.167 -6.125 -0.781 1.00 76.06 82 SER A N 1
ATOM 693 C CA . SER A 1 82 ? -14.649 -7.508 -0.806 1.00 76.06 82 SER A CA 1
ATOM 694 C C . SER A 1 82 ? -13.707 -8.383 -1.646 1.00 76.06 82 SER A C 1
ATOM 696 O O . SER A 1 82 ? -13.106 -7.849 -2.584 1.00 76.06 82 SER A O 1
ATOM 698 N N . PRO A 1 83 ? -13.605 -9.704 -1.378 1.00 75.94 83 PRO A N 1
ATOM 699 C CA . PRO A 1 83 ? -12.873 -10.648 -2.229 1.00 75.94 83 PRO A CA 1
ATOM 700 C C . PRO A 1 83 ? -13.307 -10.615 -3.696 1.00 75.94 83 PRO A C 1
ATOM 702 O O . PRO A 1 83 ? -12.476 -10.768 -4.585 1.00 75.94 83 PRO A O 1
ATOM 705 N N . ILE A 1 84 ? -14.602 -10.395 -3.939 1.00 80.31 84 ILE A N 1
ATOM 706 C CA . ILE A 1 84 ? -15.169 -10.190 -5.273 1.00 80.31 84 ILE A CA 1
ATOM 707 C C . ILE A 1 84 ? -15.839 -8.822 -5.267 1.00 80.31 84 ILE A C 1
ATOM 709 O O . ILE A 1 84 ? -16.976 -8.660 -4.833 1.00 80.31 84 ILE A O 1
ATOM 713 N N . HIS A 1 85 ? -15.126 -7.804 -5.725 1.00 75.88 85 HIS A N 1
ATOM 714 C CA . HIS A 1 85 ? -15.679 -6.458 -5.811 1.00 75.88 85 HIS A CA 1
ATOM 715 C C . HIS A 1 85 ? -16.648 -6.326 -7.005 1.00 75.88 85 HIS A C 1
ATOM 717 O O . HIS A 1 85 ? -16.335 -6.852 -8.073 1.00 75.88 85 HIS A O 1
ATOM 723 N N . PRO A 1 86 ? -17.794 -5.617 -6.879 1.00 82.06 86 PRO A N 1
ATOM 724 C CA . PRO A 1 86 ? -18.289 -4.847 -5.725 1.00 82.06 86 PRO A CA 1
ATOM 725 C C . PRO A 1 86 ? -19.223 -5.622 -4.778 1.00 82.06 86 PRO A C 1
ATOM 727 O O . PRO A 1 86 ? -19.883 -5.026 -3.926 1.00 82.06 86 PRO A O 1
ATOM 730 N N . ILE A 1 87 ? -19.309 -6.944 -4.915 1.00 81.88 87 ILE A N 1
ATOM 731 C CA . ILE A 1 87 ? -20.262 -7.790 -4.193 1.00 81.88 87 ILE A CA 1
ATOM 732 C C . ILE A 1 87 ? -19.856 -7.888 -2.721 1.00 81.88 87 ILE A C 1
ATOM 734 O O . ILE A 1 87 ? -18.840 -8.481 -2.393 1.00 81.88 87 ILE A O 1
ATOM 738 N N . THR A 1 88 ? -20.648 -7.325 -1.812 1.00 79.75 88 THR A N 1
ATOM 739 C CA . THR A 1 88 ? -20.350 -7.320 -0.361 1.00 79.75 88 THR A CA 1
ATOM 740 C C . THR A 1 88 ? -21.222 -8.271 0.454 1.00 79.75 88 THR A C 1
ATOM 742 O O . THR A 1 88 ? -20.969 -8.475 1.639 1.00 79.75 88 THR A O 1
ATOM 745 N N . LYS A 1 89 ? -22.253 -8.847 -0.166 1.00 82.75 89 LYS A N 1
ATOM 746 C CA . LYS A 1 89 ? -23.217 -9.758 0.457 1.00 82.75 89 LYS A CA 1
ATOM 747 C C . LYS A 1 89 ? -23.405 -10.983 -0.423 1.00 82.75 89 LYS A C 1
ATOM 749 O O . LYS A 1 89 ? -23.108 -10.938 -1.613 1.00 82.75 89 LYS A O 1
ATOM 754 N N . ASN A 1 90 ? -23.946 -12.036 0.169 1.00 86.12 90 ASN A N 1
ATOM 755 C CA . ASN A 1 90 ? -24.311 -13.271 -0.507 1.00 86.12 90 ASN A CA 1
ATOM 756 C C . ASN A 1 90 ? -23.151 -13.926 -1.285 1.00 86.12 90 ASN A C 1
ATOM 758 O O . ASN A 1 90 ? -23.308 -14.398 -2.414 1.00 86.12 90 ASN A O 1
ATOM 762 N N . LEU A 1 91 ? -21.947 -13.905 -0.702 1.00 82.50 91 LEU A N 1
ATOM 763 C CA . LEU A 1 91 ? -20.748 -14.500 -1.305 1.00 82.50 91 LEU A CA 1
ATOM 764 C C . LEU A 1 91 ? -20.867 -16.031 -1.436 1.00 82.50 91 LEU A C 1
ATOM 766 O O . LEU A 1 91 ? -20.140 -16.644 -2.218 1.00 82.50 91 LEU A O 1
ATO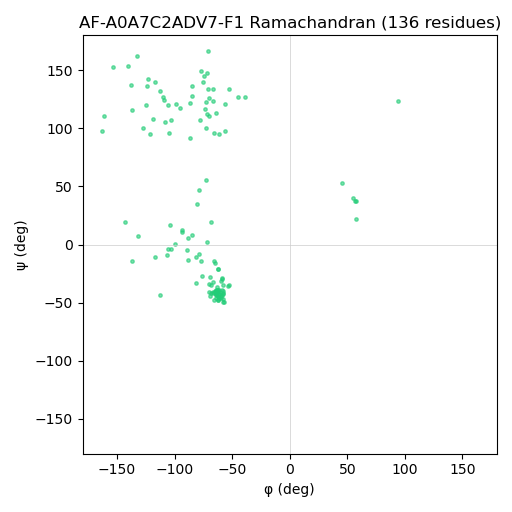M 770 N N . GLU A 1 92 ? -21.817 -16.646 -0.733 1.00 83.81 92 GLU A N 1
ATOM 771 C CA . GLU A 1 92 ? -22.167 -18.057 -0.850 1.00 83.81 92 GLU A CA 1
ATOM 772 C C . GLU A 1 92 ? -22.610 -18.461 -2.263 1.00 83.81 92 GLU A C 1
ATOM 774 O O . GLU A 1 92 ? -22.319 -19.586 -2.669 1.00 83.81 92 GLU A O 1
ATOM 779 N N . TYR A 1 93 ? -23.198 -17.550 -3.054 1.00 86.69 93 TYR A N 1
ATOM 780 C CA . TYR A 1 93 ? -23.504 -17.807 -4.472 1.00 86.69 93 TYR A CA 1
ATOM 781 C C . TYR A 1 93 ? -22.249 -18.060 -5.313 1.00 86.69 93 TYR A C 1
ATOM 783 O O . TYR 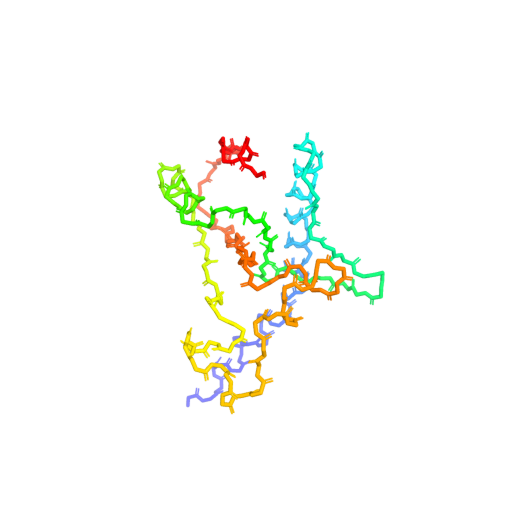A 1 93 ? -22.315 -18.683 -6.366 1.00 86.69 93 TYR A O 1
ATOM 791 N N . TRP A 1 94 ? -21.098 -17.605 -4.823 1.00 84.00 94 TRP A N 1
ATOM 792 C CA . TRP A 1 94 ? -19.785 -17.785 -5.434 1.00 84.00 94 TRP A CA 1
ATOM 793 C C . TRP A 1 94 ? -18.966 -18.854 -4.707 1.00 84.00 94 TRP A C 1
ATOM 795 O O . TRP A 1 94 ? -17.744 -18.898 -4.830 1.00 84.00 94 TRP A O 1
ATOM 805 N N . HIS A 1 95 ? -19.630 -19.690 -3.903 1.00 83.62 95 HIS A N 1
ATOM 806 C CA . HIS A 1 95 ? -19.024 -20.741 -3.087 1.00 83.62 95 HIS A CA 1
ATOM 807 C C . HIS A 1 95 ? -17.960 -20.236 -2.093 1.00 83.62 95 HIS A C 1
ATOM 809 O O . HIS A 1 95 ? -17.131 -21.012 -1.605 1.00 83.62 95 HIS A O 1
ATOM 815 N N . TYR A 1 96 ? -17.996 -18.947 -1.739 1.00 77.94 96 TYR A N 1
ATOM 816 C CA . TYR A 1 96 ? -17.129 -18.375 -0.717 1.00 77.94 96 TYR A CA 1
ATOM 817 C C . TYR A 1 96 ? -17.734 -18.572 0.674 1.00 77.94 96 TYR A C 1
ATOM 819 O O . TYR A 1 96 ? -18.872 -18.194 0.940 1.00 77.94 96 TYR A O 1
ATOM 827 N N . LYS A 1 97 ? -16.937 -19.138 1.588 1.00 70.69 97 LYS A N 1
ATOM 828 C CA . LYS A 1 97 ? -17.270 -19.266 3.013 1.00 70.69 97 LYS A CA 1
ATOM 829 C C . LYS A 1 97 ? -16.382 -18.338 3.832 1.00 70.69 97 LYS A C 1
ATOM 831 O O . LYS A 1 97 ? -15.156 -18.424 3.742 1.00 70.69 97 LYS A O 1
ATOM 836 N N . TRP A 1 98 ? -16.998 -17.497 4.658 1.00 59.94 98 TRP A N 1
ATOM 837 C CA . TRP A 1 98 ? -16.306 -16.491 5.472 1.00 59.94 98 TRP A CA 1
ATOM 838 C C . TRP A 1 98 ? -15.248 -17.091 6.412 1.00 59.94 98 TRP A C 1
ATOM 840 O O . TRP A 1 98 ? -14.167 -16.542 6.597 1.00 59.94 98 TRP A O 1
ATOM 850 N N . GLU A 1 99 ? -15.513 -18.284 6.937 1.00 58.81 99 GLU A N 1
ATOM 851 C CA . GLU A 1 99 ? -14.625 -18.985 7.870 1.00 58.81 99 GLU A CA 1
ATOM 852 C C . GLU A 1 99 ? -13.317 -19.458 7.216 1.00 58.81 99 GLU A C 1
ATOM 854 O O . GLU A 1 99 ? -12.249 -19.419 7.823 1.00 58.81 99 GLU A O 1
ATOM 859 N N . LYS A 1 100 ? -13.374 -19.861 5.939 1.00 53.03 100 LYS A N 1
ATOM 860 C CA . LYS A 1 100 ? -12.204 -20.344 5.182 1.00 53.03 100 LYS A CA 1
ATOM 861 C C . LYS A 1 100 ? -11.295 -19.197 4.738 1.00 53.03 100 LYS A C 1
ATOM 863 O O . LYS A 1 100 ? -10.092 -19.369 4.565 1.00 53.03 100 LYS A O 1
ATOM 868 N N . ILE A 1 101 ? -11.900 -18.029 4.579 1.00 52.66 101 ILE A N 1
ATOM 869 C CA . ILE A 1 101 ? -11.273 -16.771 4.215 1.00 52.66 101 ILE A CA 1
ATOM 870 C C . ILE A 1 101 ? -10.393 -16.209 5.356 1.00 52.66 101 ILE A C 1
ATOM 872 O O . ILE A 1 101 ? -9.366 -15.591 5.088 1.00 52.66 101 ILE A O 1
ATOM 876 N N . LEU A 1 102 ? -10.781 -16.424 6.619 1.00 44.25 102 LEU A N 1
ATOM 877 C CA . LEU A 1 102 ? -10.141 -15.831 7.802 1.00 44.25 102 LEU A CA 1
ATOM 878 C C . LEU A 1 102 ? -9.053 -16.701 8.443 1.00 44.25 102 LEU A C 1
ATOM 880 O O . LEU A 1 102 ? -8.615 -16.401 9.551 1.00 44.25 102 LEU A O 1
ATOM 884 N N . SER A 1 103 ? -8.614 -17.784 7.793 1.00 36.25 103 SER A N 1
ATOM 885 C CA . SER A 1 103 ? -7.660 -18.697 8.422 1.00 36.25 103 SER A CA 1
ATOM 886 C C . SER A 1 103 ? -6.317 -17.984 8.675 1.00 36.25 103 SER A C 1
ATOM 888 O O . SER A 1 103 ? -5.599 -17.675 7.713 1.00 36.25 103 SER A O 1
ATOM 890 N N . PRO A 1 104 ? -5.930 -17.759 9.950 1.00 38.72 104 PRO A N 1
ATOM 891 C CA . PRO A 1 104 ? -4.793 -16.906 10.312 1.00 38.72 104 PRO A CA 1
ATOM 892 C C . PRO A 1 104 ? -3.448 -17.467 9.836 1.00 38.72 104 PRO A C 1
ATOM 894 O O . PRO A 1 104 ? -2.455 -16.750 9.810 1.00 38.72 104 PRO A O 1
ATOM 897 N N . LYS A 1 105 ? -3.413 -18.744 9.429 1.00 35.41 105 LYS A N 1
ATOM 898 C CA . LYS A 1 105 ? -2.211 -19.432 8.945 1.00 35.41 105 LYS A CA 1
ATOM 899 C C . LYS A 1 105 ? -2.136 -19.614 7.423 1.00 35.41 105 LYS A C 1
ATOM 901 O O . LYS A 1 105 ? -1.136 -20.145 6.954 1.00 35.41 105 LYS A O 1
ATOM 906 N N . LYS A 1 106 ? -3.159 -19.230 6.644 1.00 36.72 106 LYS A N 1
ATOM 907 C CA . LYS A 1 106 ? -3.162 -19.456 5.178 1.00 36.72 106 LYS A CA 1
ATOM 908 C C . LYS A 1 106 ? -3.664 -18.299 4.313 1.00 36.72 106 LYS A C 1
ATOM 910 O O . LYS A 1 106 ? -3.396 -18.323 3.119 1.00 36.72 106 LYS A O 1
ATOM 915 N N . SER A 1 107 ? -4.333 -17.288 4.867 1.00 33.06 107 SER A N 1
ATOM 916 C CA . SER A 1 107 ? -4.613 -16.044 4.134 1.00 33.06 107 SER A CA 1
ATOM 917 C C . SER A 1 107 ? -5.010 -14.940 5.119 1.00 33.06 107 SER A C 1
ATOM 919 O O . SER A 1 107 ? -6.164 -14.883 5.534 1.00 33.06 107 SER A O 1
ATOM 921 N N . PRO A 1 108 ? -4.094 -14.054 5.537 1.00 31.53 108 PRO A N 1
ATOM 922 C CA . PRO A 1 108 ? -4.382 -13.072 6.580 1.00 31.53 108 PRO A CA 1
ATOM 923 C C . PRO A 1 108 ? -5.147 -11.835 6.063 1.00 31.53 108 PRO A C 1
ATOM 925 O O . PRO A 1 108 ? -4.862 -10.733 6.505 1.00 31.53 108 PRO A O 1
ATOM 928 N N . SER A 1 109 ? -6.063 -11.934 5.091 1.00 35.84 109 SER A N 1
ATOM 929 C CA . SER A 1 109 ? -6.250 -10.779 4.185 1.00 35.84 109 SER A CA 1
ATOM 930 C C . SER A 1 109 ? -7.651 -10.424 3.679 1.00 35.84 109 SER A C 1
ATOM 932 O O . SER A 1 109 ? -7.759 -9.669 2.719 1.00 35.84 109 SER A O 1
ATOM 934 N N . ILE A 1 110 ? -8.744 -10.863 4.310 1.00 35.06 110 ILE A N 1
ATOM 935 C CA . ILE A 1 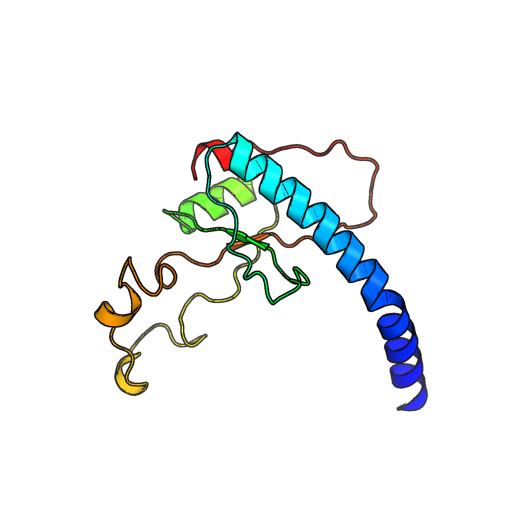110 ? -10.091 -10.405 3.876 1.00 35.06 110 ILE A CA 1
ATOM 936 C C . ILE A 1 110 ? -10.859 -9.604 4.938 1.00 35.06 110 ILE A C 1
ATOM 938 O O . ILE A 1 110 ? -11.801 -8.893 4.602 1.00 35.06 110 ILE A O 1
ATOM 942 N N . LEU A 1 111 ? -10.394 -9.569 6.189 1.00 31.19 111 LEU A N 1
ATOM 943 C CA . LEU A 1 111 ? -10.780 -8.499 7.128 1.00 31.19 111 LEU A CA 1
ATOM 944 C C . LEU A 1 111 ? -9.679 -7.471 7.381 1.00 31.19 111 LEU A C 1
ATOM 946 O O . LEU A 1 111 ? -9.922 -6.441 8.005 1.00 31.19 111 LEU A O 1
ATOM 950 N N . LEU A 1 112 ? -8.504 -7.700 6.811 1.00 33.50 112 LEU A N 1
ATOM 951 C CA . LEU A 1 112 ? -7.443 -6.722 6.737 1.00 33.50 112 LEU A CA 1
ATOM 952 C C . LEU A 1 112 ? -7.428 -6.228 5.302 1.00 33.50 112 LEU A C 1
ATOM 954 O O . LEU A 1 112 ? -6.904 -6.882 4.405 1.00 33.50 112 LEU A O 1
ATOM 958 N N . THR A 1 113 ? -8.095 -5.109 5.061 1.00 32.53 113 THR A N 1
ATOM 959 C CA . THR A 1 113 ? -8.016 -4.464 3.756 1.00 32.53 113 THR A CA 1
ATOM 960 C C . THR A 1 113 ? -6.566 -4.182 3.457 1.00 32.53 113 THR A C 1
ATOM 962 O O . THR A 1 113 ? -5.919 -3.470 4.226 1.00 32.53 113 THR A O 1
ATOM 965 N N . TYR A 1 114 ? -6.077 -4.739 2.354 1.00 40.12 114 TYR A N 1
ATOM 966 C CA . TYR A 1 114 ? -4.843 -4.291 1.746 1.00 40.12 114 TYR A CA 1
ATOM 967 C C . TYR A 1 114 ? -4.994 -2.809 1.455 1.00 40.12 114 TYR A C 1
ATOM 969 O O . TYR A 1 114 ? -5.633 -2.413 0.480 1.00 40.12 114 TYR A O 1
ATOM 977 N N . GLN A 1 115 ? -4.462 -1.991 2.356 1.00 50.12 115 GLN A N 1
ATOM 978 C CA . GLN A 1 115 ? -4.569 -0.565 2.207 1.00 50.12 115 GLN A CA 1
ATOM 979 C C . GLN A 1 115 ? -3.418 -0.097 1.355 1.00 50.12 115 GLN A C 1
ATOM 981 O O . GLN A 1 115 ? -2.259 -0.314 1.690 1.00 50.12 115 GLN A O 1
ATOM 986 N N . TYR A 1 116 ? -3.734 0.543 0.244 1.00 48.00 116 TYR A N 1
ATOM 987 C CA . TYR A 1 116 ? -2.711 0.963 -0.677 1.00 48.00 116 TYR A CA 1
ATOM 988 C C . TYR A 1 116 ? -2.383 2.434 -0.465 1.00 48.00 116 TYR A C 1
ATOM 990 O O . TYR A 1 116 ? -3.240 3.310 -0.607 1.00 48.00 116 TYR A O 1
ATOM 998 N N . ILE A 1 117 ? -1.120 2.719 -0.159 1.00 50.09 117 ILE A N 1
ATOM 999 C CA . ILE A 1 117 ? -0.601 4.082 -0.279 1.00 50.09 117 ILE A CA 1
ATOM 1000 C C . ILE A 1 117 ? -0.454 4.356 -1.776 1.00 50.09 117 ILE A C 1
ATOM 1002 O O . ILE A 1 117 ? 0.222 3.607 -2.496 1.00 50.09 117 ILE A O 1
ATOM 1006 N N . GLN A 1 118 ? -1.116 5.404 -2.273 1.00 45.00 118 GLN A N 1
ATOM 1007 C CA . GLN A 1 118 ? -0.858 5.860 -3.628 1.00 45.00 118 GLN A CA 1
ATOM 1008 C C . GLN A 1 118 ? 0.512 6.533 -3.624 1.00 45.00 118 GLN A C 1
ATOM 1010 O O . GLN A 1 118 ? 0.663 7.681 -3.227 1.00 45.00 118 GLN A O 1
ATOM 1015 N N . MET A 1 119 ? 1.528 5.804 -4.079 1.00 44.31 119 MET A N 1
ATOM 1016 C CA . MET A 1 119 ? 2.870 6.339 -4.308 1.00 44.31 119 MET A CA 1
ATOM 1017 C C . MET A 1 119 ? 2.879 7.234 -5.558 1.00 44.31 119 MET A C 1
ATOM 1019 O O . MET A 1 119 ? 3.600 6.986 -6.524 1.00 44.31 119 MET A O 1
ATOM 1023 N N . SER A 1 120 ? 2.020 8.251 -5.597 1.00 36.16 120 SER A N 1
ATOM 1024 C CA . SER A 1 120 ? 2.100 9.321 -6.581 1.00 36.16 120 SER A CA 1
ATOM 1025 C C . SER A 1 120 ? 3.051 10.380 -6.045 1.00 36.16 120 SER A C 1
ATOM 1027 O O . SER A 1 120 ? 2.636 11.308 -5.359 1.00 36.16 120 SER A O 1
ATOM 1029 N N . CYS A 1 121 ? 4.337 10.266 -6.387 1.00 33.03 121 CYS A N 1
ATOM 1030 C CA . CYS A 1 121 ? 5.195 11.446 -6.427 1.00 33.03 121 CYS A CA 1
ATOM 1031 C C . CYS A 1 121 ? 4.617 12.398 -7.486 1.00 33.03 121 CYS A C 1
ATOM 1033 O O . CYS A 1 121 ? 4.869 12.243 -8.681 1.00 33.03 121 CYS A O 1
ATOM 1035 N N . SER A 1 122 ? 3.801 13.358 -7.056 1.00 28.38 122 SER A N 1
ATOM 1036 C CA . SER A 1 122 ? 3.514 14.555 -7.845 1.00 28.38 122 SER A CA 1
ATOM 1037 C C . SER A 1 122 ? 4.791 15.405 -7.859 1.00 28.38 122 SER A C 1
ATOM 1039 O O . SER A 1 122 ? 5.316 15.694 -6.784 1.00 28.38 122 SER A O 1
ATOM 1041 N N . PRO A 1 123 ? 5.334 15.814 -9.020 1.00 30.84 123 PRO A N 1
ATOM 1042 C CA . PRO A 1 123 ? 6.539 16.639 -9.099 1.00 30.84 123 PRO A CA 1
ATOM 1043 C C . PRO A 1 123 ? 6.222 18.114 -8.804 1.00 30.84 123 PRO A C 1
ATOM 1045 O O . PRO A 1 123 ? 6.620 19.005 -9.551 1.00 30.84 123 PRO A O 1
ATOM 1048 N N . ARG A 1 124 ? 5.461 18.396 -7.743 1.00 30.98 124 ARG A N 1
ATOM 1049 C CA . ARG A 1 124 ? 5.149 19.763 -7.328 1.00 30.98 124 ARG A CA 1
ATOM 1050 C C . ARG A 1 124 ? 5.681 20.026 -5.931 1.00 30.98 124 ARG A C 1
ATOM 1052 O O . ARG A 1 124 ? 5.107 19.566 -4.954 1.00 30.98 124 ARG A O 1
ATOM 1059 N N . GLY A 1 125 ? 6.733 20.838 -5.897 1.00 30.55 125 GLY A N 1
ATOM 1060 C CA . GLY A 1 125 ? 7.180 21.553 -4.710 1.00 30.55 125 GLY A CA 1
ATOM 1061 C C . GLY A 1 125 ? 8.257 20.818 -3.931 1.00 30.55 125 GLY A C 1
ATOM 1062 O O . GLY A 1 125 ? 8.075 19.682 -3.509 1.00 30.55 125 GLY A O 1
ATOM 1063 N N . ALA A 1 126 ? 9.386 21.498 -3.742 1.00 44.06 126 ALA A N 1
ATOM 1064 C CA . ALA A 1 126 ? 10.376 21.165 -2.731 1.00 44.06 126 ALA A CA 1
ATOM 1065 C C . ALA A 1 126 ? 9.672 20.864 -1.397 1.00 44.06 126 ALA A C 1
ATOM 1067 O O . ALA A 1 126 ? 8.850 21.655 -0.943 1.00 44.06 126 ALA A O 1
ATOM 1068 N N . GLY A 1 127 ? 9.947 19.713 -0.791 1.00 30.38 127 GLY A N 1
ATOM 1069 C CA . GLY A 1 127 ? 9.188 19.280 0.372 1.00 30.38 127 GLY A CA 1
ATOM 1070 C C . GLY A 1 127 ? 9.929 18.213 1.144 1.00 30.38 127 GLY A C 1
ATOM 1071 O O . GLY A 1 127 ? 10.093 17.089 0.678 1.00 30.38 127 GLY A O 1
ATOM 1072 N N . GLN A 1 128 ? 10.383 18.597 2.329 1.00 30.67 128 GLN A N 1
ATOM 1073 C CA . GLN A 1 128 ? 10.723 17.706 3.427 1.00 30.67 128 GLN A CA 1
ATOM 1074 C C . GLN A 1 128 ? 9.701 16.562 3.497 1.00 30.67 128 GLN A C 1
ATOM 1076 O O . GLN A 1 128 ? 8.493 16.802 3.521 1.00 30.67 128 GLN A O 1
ATOM 1081 N N . PHE A 1 129 ? 10.183 15.319 3.503 1.00 39.53 129 PHE A N 1
ATOM 1082 C CA . PHE A 1 129 ? 9.339 14.145 3.691 1.00 39.53 129 PHE A CA 1
ATOM 1083 C C . PHE A 1 129 ? 8.775 14.184 5.115 1.00 39.53 129 PHE A C 1
ATOM 1085 O O . PHE A 1 129 ? 9.446 13.801 6.070 1.00 39.53 129 PHE A O 1
ATOM 1092 N N . TYR A 1 130 ? 7.560 14.706 5.266 1.00 36.97 130 TYR A N 1
ATOM 1093 C CA . TYR A 1 130 ? 6.840 14.678 6.531 1.00 36.97 130 TYR A CA 1
ATOM 1094 C C . TYR A 1 130 ? 6.422 13.232 6.801 1.00 36.97 130 TYR A C 1
ATOM 1096 O O . TYR A 1 130 ? 5.594 12.688 6.071 1.00 36.97 130 TYR A O 1
ATOM 1104 N N . VAL A 1 131 ? 7.033 12.596 7.806 1.00 41.66 131 VAL A N 1
ATOM 1105 C CA . VAL A 1 131 ? 6.585 11.305 8.341 1.00 41.66 131 VAL A CA 1
ATOM 1106 C C . VAL A 1 131 ? 5.388 11.609 9.235 1.00 41.66 131 VAL A C 1
ATOM 1108 O O . VAL A 1 131 ? 5.556 12.189 10.308 1.00 41.66 131 VAL A O 1
ATOM 1111 N N . PRO A 1 132 ? 4.166 11.282 8.807 1.00 39.38 132 PRO A N 1
ATOM 1112 C CA . PRO A 1 132 ? 2.999 11.630 9.579 1.00 39.38 132 PRO A CA 1
ATOM 1113 C C . PRO A 1 132 ? 2.852 10.664 10.759 1.00 39.38 132 PRO A C 1
ATOM 1115 O O . PRO A 1 132 ? 3.175 9.477 10.634 1.00 39.38 132 PRO A O 1
ATOM 1118 N N . PRO A 1 133 ? 2.281 11.113 11.888 1.00 42.09 133 PRO A N 1
ATOM 1119 C CA . PRO A 1 133 ? 2.098 10.317 13.105 1.00 42.09 133 PRO A CA 1
ATOM 1120 C C . PRO A 1 133 ? 1.074 9.172 12.956 1.00 42.09 133 PRO A C 1
ATOM 1122 O O . PRO A 1 133 ? 0.522 8.685 13.940 1.00 42.09 133 PRO A O 1
ATOM 1125 N N . LEU A 1 134 ? 0.747 8.736 11.738 1.00 43.31 134 LEU A N 1
ATOM 1126 C CA . LEU A 1 134 ? -0.178 7.634 11.454 1.00 43.31 134 LEU A CA 1
ATOM 1127 C C . LEU A 1 134 ? 0.364 6.271 11.859 1.00 43.31 134 LEU A C 1
ATOM 1129 O O . LEU A 1 134 ? -0.424 5.393 12.202 1.00 43.31 134 LEU A O 1
ATOM 1133 N N . PHE A 1 135 ? 1.683 6.119 11.860 1.00 42.53 135 PHE A N 1
ATOM 1134 C CA . PHE A 1 135 ? 2.324 4.833 12.082 1.00 42.53 135 PHE A CA 1
ATOM 1135 C C . PHE A 1 135 ? 2.361 4.369 13.544 1.00 42.53 135 PHE A C 1
ATOM 1137 O O . PHE A 1 135 ? 2.546 3.187 13.787 1.00 42.53 135 PHE A O 1
ATOM 1144 N N . THR A 1 136 ? 2.099 5.240 14.522 1.00 44.38 136 THR A N 1
ATOM 1145 C CA . THR A 1 136 ? 2.044 4.866 15.951 1.00 44.38 136 THR A CA 1
ATOM 1146 C C . THR A 1 136 ? 0.817 4.028 16.345 1.00 44.38 136 THR A C 1
ATOM 1148 O O . THR A 1 136 ? 0.636 3.739 17.523 1.00 44.38 136 THR A O 1
ATOM 1151 N N . PHE A 1 137 ? -0.056 3.666 15.397 1.00 36.34 137 PHE A N 1
ATOM 1152 C CA . PHE A 1 137 ? -1.330 2.977 15.668 1.00 36.34 137 PHE A CA 1
ATOM 1153 C C . PHE A 1 137 ? -1.589 1.740 14.790 1.00 36.34 137 PHE A C 1
ATOM 1155 O O . PHE A 1 137 ? -2.703 1.208 14.819 1.00 36.34 137 PHE A O 1
ATOM 1162 N N . LEU A 1 138 ? -0.603 1.317 13.995 1.00 42.78 138 LEU A N 1
ATOM 1163 C CA . LEU A 1 138 ? -0.601 0.008 13.327 1.00 42.78 138 LEU A CA 1
ATOM 1164 C C . LEU A 1 138 ? -0.331 -1.086 14.373 1.00 42.78 138 LEU A C 1
ATOM 1166 O O . LEU A 1 138 ? -1.104 -2.077 14.413 1.00 42.78 138 LEU A O 1
#